Protein AF-A0A2V4DCT7-F1 (afdb_monomer_lite)

Structure (mm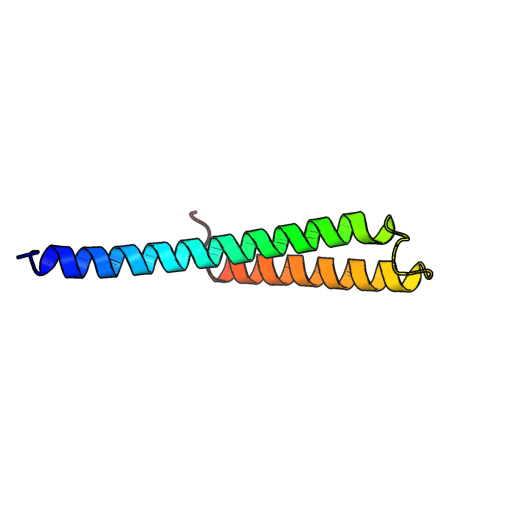CIF, N/CA/C/O backbone):
data_AF-A0A2V4DCT7-F1
#
_entry.id   AF-A0A2V4DCT7-F1
#
loop_
_atom_site.group_PDB
_atom_site.id
_atom_site.type_symbol
_atom_site.label_atom_id
_atom_site.label_alt_id
_atom_site.label_comp_id
_atom_site.label_asym_id
_atom_site.label_entity_id
_atom_site.label_seq_id
_atom_site.pdbx_PDB_ins_code
_atom_site.Cartn_x
_atom_site.Cartn_y
_atom_site.Cartn_z
_atom_site.occupancy
_atom_site.B_iso_or_equiv
_atom_site.auth_seq_id
_atom_site.auth_comp_id
_atom_site.auth_asym_id
_atom_site.auth_atom_id
_atom_site.pdbx_PDB_model_num
ATOM 1 N N . PRO A 1 1 ? -37.054 -6.392 23.721 1.00 61.47 1 PRO A N 1
ATOM 2 C CA . PRO A 1 1 ? -36.199 -5.203 23.958 1.00 61.47 1 PRO A CA 1
ATOM 3 C C . PRO A 1 1 ? -34.725 -5.597 24.149 1.00 61.47 1 PRO A C 1
ATOM 5 O O . PRO A 1 1 ? -34.402 -6.319 25.082 1.00 61.47 1 PRO A O 1
ATOM 8 N N . VAL A 1 2 ? -33.843 -5.182 23.233 1.00 62.03 2 VAL A N 1
ATOM 9 C CA . VAL A 1 2 ? -32.396 -5.446 23.345 1.00 62.03 2 VAL A CA 1
ATOM 10 C C . VAL A 1 2 ? -31.846 -4.671 24.543 1.00 62.03 2 VAL A C 1
ATOM 12 O O . VAL A 1 2 ? -31.990 -3.446 24.582 1.00 62.03 2 VAL A O 1
ATOM 15 N N . GLU A 1 3 ? -31.243 -5.376 25.505 1.00 79.31 3 GLU A N 1
ATOM 16 C CA . GLU A 1 3 ? -30.648 -4.772 26.698 1.00 79.31 3 GLU A CA 1
ATOM 17 C C . GLU A 1 3 ? -29.639 -3.676 26.325 1.00 79.31 3 GLU A C 1
ATOM 19 O O . GLU A 1 3 ? -28.868 -3.784 25.366 1.00 79.31 3 GLU A O 1
ATOM 24 N N . GLN A 1 4 ? -29.630 -2.597 27.108 1.00 79.00 4 GLN A N 1
ATOM 25 C CA . GLN A 1 4 ? -28.774 -1.423 26.903 1.00 79.00 4 GLN A CA 1
ATOM 26 C C . GLN A 1 4 ? -27.281 -1.799 26.829 1.00 79.00 4 GLN A C 1
ATOM 28 O O . GLN A 1 4 ? -26.529 -1.230 26.036 1.00 79.00 4 GLN A O 1
ATOM 33 N N . ARG A 1 5 ? -26.880 -2.835 27.580 1.00 79.75 5 ARG A N 1
ATOM 34 C CA . ARG A 1 5 ? -25.538 -3.432 27.562 1.00 79.75 5 ARG A CA 1
ATOM 35 C C . ARG A 1 5 ? -25.179 -4.030 26.201 1.00 79.75 5 ARG A C 1
ATOM 37 O O . ARG A 1 5 ? -24.072 -3.816 25.716 1.00 79.75 5 ARG A O 1
ATOM 44 N N . THR A 1 6 ? -26.111 -4.731 25.559 1.00 81.62 6 THR A N 1
ATOM 45 C CA . THR A 1 6 ? -25.904 -5.336 24.237 1.00 81.62 6 THR A CA 1
ATOM 46 C C . THR A 1 6 ? -25.769 -4.264 23.158 1.00 81.62 6 THR A C 1
ATOM 48 O O . THR A 1 6 ? -24.901 -4.378 22.299 1.00 81.62 6 THR A O 1
ATOM 51 N N . LYS A 1 7 ? -26.550 -3.174 23.229 1.00 80.25 7 LYS A N 1
ATOM 52 C CA . LYS A 1 7 ? -26.392 -2.026 22.314 1.00 80.25 7 LYS A CA 1
ATOM 53 C C . LYS A 1 7 ? -25.025 -1.355 22.461 1.00 80.25 7 LYS A C 1
ATOM 55 O O . LYS A 1 7 ? -24.375 -1.078 21.456 1.00 80.25 7 LYS A O 1
ATOM 60 N N . TRP A 1 8 ? -24.578 -1.128 23.698 1.00 85.75 8 TRP A N 1
ATOM 61 C CA . TRP A 1 8 ? -23.251 -0.568 23.964 1.00 85.75 8 TRP A CA 1
ATOM 62 C C . TRP A 1 8 ? -22.137 -1.482 23.437 1.00 85.75 8 TRP A C 1
ATOM 64 O O . TRP A 1 8 ? -21.240 -1.022 22.733 1.00 85.75 8 TRP A O 1
ATOM 74 N N . TRP A 1 9 ? -22.231 -2.786 23.710 1.00 85.44 9 TRP A N 1
ATOM 75 C CA . TRP A 1 9 ? -21.237 -3.766 23.276 1.00 85.44 9 TRP A CA 1
ATOM 76 C C . TRP A 1 9 ? -21.169 -3.884 21.748 1.00 85.44 9 TRP A C 1
ATOM 78 O O . TRP A 1 9 ? -20.079 -3.856 21.182 1.00 85.44 9 TRP A O 1
ATOM 88 N N . LEU A 1 10 ? -22.314 -3.919 21.058 1.00 84.19 10 LEU A N 1
ATOM 89 C CA . LEU A 1 10 ? -22.367 -3.940 19.592 1.00 84.19 10 LEU A CA 1
ATOM 90 C C . LEU A 1 10 ? -21.763 -2.673 18.973 1.00 84.19 10 LEU A C 1
ATOM 92 O O . LEU A 1 10 ? -21.022 -2.770 17.994 1.00 84.19 10 LEU A O 1
ATOM 96 N N . GLY A 1 11 ? -22.019 -1.497 19.554 1.00 83.94 11 GLY A N 1
ATOM 97 C CA . GLY A 1 11 ? -21.386 -0.241 19.132 1.00 83.94 11 GLY A CA 1
ATOM 98 C C . GLY A 1 11 ? -19.869 -0.237 19.357 1.00 83.94 11 GLY A C 1
ATOM 99 O O . GLY A 1 11 ? -19.105 0.259 18.532 1.00 83.94 11 GLY A O 1
ATOM 100 N N . HIS A 1 12 ? -19.412 -0.846 20.451 1.00 85.88 12 HIS A N 1
ATOM 101 C CA . HIS A 1 12 ? -17.991 -0.967 20.759 1.00 85.88 12 HIS A CA 1
ATOM 102 C C . HIS A 1 12 ? -17.265 -1.918 19.791 1.00 85.88 12 HIS A C 1
ATOM 104 O O . HIS A 1 12 ? -16.231 -1.559 19.226 1.00 85.88 12 HIS A O 1
ATOM 110 N N . VAL A 1 13 ? -17.824 -3.108 19.548 1.00 83.75 13 VAL A N 1
ATOM 111 C CA . VAL A 1 13 ? -17.242 -4.117 18.648 1.00 83.75 13 VAL A CA 1
ATOM 112 C C . VAL A 1 13 ? -17.227 -3.635 17.202 1.00 83.75 13 VAL A C 1
ATOM 114 O O . VAL A 1 13 ? -16.210 -3.784 16.529 1.00 83.75 13 VAL A O 1
ATOM 117 N N . SER A 1 14 ? -18.305 -3.004 16.730 1.00 79.12 14 SER A N 1
ATOM 118 C CA . SER A 1 14 ? -18.355 -2.449 15.370 1.00 79.12 14 SER A CA 1
ATOM 119 C C . SER A 1 14 ? -17.298 -1.363 15.148 1.00 79.12 14 SER A C 1
ATOM 121 O O . SER A 1 14 ? -16.680 -1.328 14.085 1.00 79.12 14 SER A O 1
ATOM 123 N N . ARG A 1 15 ? -16.986 -0.548 16.167 1.00 78.88 15 ARG A N 1
ATOM 124 C CA . ARG A 1 15 ? -15.868 0.409 16.110 1.00 78.88 15 ARG A CA 1
ATOM 125 C C . ARG A 1 15 ? -14.511 -0.285 15.966 1.00 78.88 15 ARG A C 1
ATOM 127 O O . ARG A 1 15 ? -13.703 0.127 15.140 1.00 78.88 15 ARG A O 1
ATOM 134 N N . ILE A 1 16 ? -14.263 -1.348 16.735 1.00 78.12 16 ILE A N 1
ATOM 135 C CA . ILE A 1 16 ? -13.012 -2.125 16.648 1.00 78.12 16 ILE A CA 1
ATOM 136 C C . ILE A 1 16 ? -12.891 -2.807 15.279 1.00 78.12 16 ILE A C 1
ATOM 138 O O . ILE A 1 16 ? -11.836 -2.755 14.647 1.00 78.12 16 ILE A O 1
ATOM 142 N N . GLN A 1 17 ? -13.975 -3.413 14.793 1.00 82.31 17 GLN A N 1
ATOM 143 C CA . GLN A 1 17 ? -14.018 -4.050 13.477 1.00 82.31 17 GLN A CA 1
ATOM 144 C C . GLN A 1 17 ? -13.784 -3.041 12.348 1.00 82.31 17 GLN A C 1
ATOM 146 O O . GLN A 1 17 ? -13.043 -3.350 11.417 1.00 82.31 17 GLN A O 1
ATOM 151 N N . ALA A 1 18 ? -14.350 -1.834 12.440 1.00 79.69 18 ALA A N 1
ATOM 152 C CA . ALA A 1 18 ? -14.131 -0.770 11.464 1.00 79.69 18 ALA A CA 1
ATOM 153 C C . ALA A 1 18 ? -12.655 -0.341 11.401 1.00 79.69 18 ALA A C 1
ATOM 155 O O . ALA A 1 18 ? -12.102 -0.208 10.308 1.00 79.69 18 ALA A O 1
ATOM 156 N N . GLU A 1 19 ? -11.990 -0.199 12.551 1.00 75.88 19 GLU A N 1
ATOM 157 C CA . GLU A 1 19 ? -10.552 0.100 12.602 1.00 75.88 19 GLU A CA 1
ATOM 158 C C . GLU A 1 19 ? -9.702 -1.046 12.023 1.00 75.88 19 GLU A C 1
ATOM 160 O O . GLU A 1 19 ? -8.776 -0.803 11.244 1.00 75.88 19 GLU A O 1
ATOM 165 N N . MET A 1 20 ? -10.051 -2.309 12.304 1.00 78.19 20 MET A N 1
ATOM 166 C CA . MET A 1 20 ? -9.377 -3.469 11.700 1.00 78.19 20 MET A CA 1
ATOM 167 C C . MET A 1 20 ? -9.608 -3.583 10.187 1.00 78.19 20 MET A C 1
ATOM 169 O O . MET A 1 20 ? -8.704 -3.967 9.444 1.00 78.19 20 MET A O 1
ATOM 173 N N . TYR A 1 21 ? -10.806 -3.256 9.703 1.00 81.44 21 TYR A N 1
ATOM 174 C CA . TYR A 1 21 ? -11.102 -3.268 8.272 1.00 81.44 21 TYR A CA 1
ATOM 175 C C . TYR A 1 21 ? -10.318 -2.166 7.556 1.00 81.44 21 TYR A C 1
ATOM 177 O O . TYR A 1 21 ? -9.703 -2.409 6.521 1.00 81.44 21 TYR A O 1
ATOM 185 N N . ARG A 1 22 ? -10.253 -0.972 8.155 1.00 77.06 22 ARG A N 1
ATOM 186 C CA . ARG A 1 22 ? -9.496 0.173 7.639 1.00 77.06 22 ARG A CA 1
ATOM 187 C C . ARG A 1 22 ? -7.987 -0.077 7.597 1.00 77.06 22 ARG A C 1
ATOM 189 O O . ARG A 1 22 ? -7.310 0.400 6.688 1.00 77.06 22 ARG A O 1
ATOM 196 N N . SER A 1 23 ? -7.434 -0.818 8.554 1.00 76.75 23 SER A N 1
ATOM 197 C CA . SER A 1 23 ? -6.022 -1.208 8.509 1.00 76.75 23 SER A CA 1
ATOM 198 C C . SER A 1 23 ? -5.769 -2.272 7.430 1.00 76.75 23 SER A C 1
ATOM 200 O O . SER A 1 23 ? -4.821 -2.139 6.651 1.00 76.75 23 SER A O 1
ATOM 202 N N . LYS A 1 24 ? -6.657 -3.267 7.287 1.00 80.75 24 LYS A N 1
ATOM 203 C CA . LYS A 1 24 ? -6.589 -4.261 6.201 1.00 80.75 24 LYS A CA 1
ATOM 204 C C . LYS A 1 24 ? -6.674 -3.633 4.811 1.00 80.75 24 LYS A C 1
ATOM 206 O O . LYS A 1 24 ? -5.903 -4.030 3.940 1.00 80.75 24 LYS A O 1
ATOM 211 N N . THR A 1 25 ? -7.549 -2.651 4.597 1.00 83.69 25 THR A N 1
ATOM 212 C CA . THR A 1 25 ? -7.667 -1.983 3.291 1.00 83.69 25 THR A CA 1
ATOM 213 C C . THR A 1 25 ? -6.394 -1.223 2.926 1.00 83.69 25 THR A C 1
ATOM 215 O O . THR A 1 25 ? -5.937 -1.341 1.796 1.00 83.69 25 THR A O 1
ATOM 218 N N . LEU A 1 26 ? -5.745 -0.534 3.871 1.00 80.19 26 LEU A N 1
ATOM 219 C CA . LEU A 1 26 ? -4.450 0.122 3.624 1.00 80.19 26 LEU A CA 1
ATOM 220 C C . LEU A 1 26 ? -3.353 -0.872 3.229 1.00 80.19 26 LEU A C 1
ATOM 222 O O . LEU A 1 26 ? -2.581 -0.605 2.309 1.00 80.19 26 LEU A O 1
ATOM 226 N N . SER A 1 27 ? -3.303 -2.026 3.899 1.00 81.38 27 SER A N 1
ATOM 227 C CA . SER A 1 27 ? -2.366 -3.096 3.553 1.00 81.38 27 SER A CA 1
ATOM 228 C C . SER A 1 27 ? -2.646 -3.651 2.151 1.00 81.38 27 SER A C 1
ATOM 230 O O . SER A 1 27 ? -1.727 -3.755 1.338 1.00 81.38 27 SER A O 1
ATOM 232 N N . ALA A 1 28 ? -3.915 -3.912 1.823 1.00 85.38 28 ALA A N 1
ATOM 233 C CA . ALA A 1 28 ? -4.325 -4.400 0.507 1.00 85.38 28 ALA A CA 1
ATOM 234 C C . ALA A 1 28 ? -3.982 -3.410 -0.618 1.00 85.38 28 ALA A C 1
ATOM 236 O O . ALA A 1 28 ? -3.413 -3.812 -1.628 1.00 85.38 28 ALA A O 1
ATOM 237 N N . VAL A 1 29 ? -4.241 -2.111 -0.431 1.00 86.44 29 VAL A N 1
ATOM 238 C CA . VAL A 1 29 ? -3.860 -1.080 -1.413 1.00 86.44 29 VAL A CA 1
ATOM 239 C C . VAL A 1 29 ? -2.338 -1.008 -1.554 1.00 86.44 29 VAL A C 1
ATOM 241 O O . VAL A 1 29 ? -1.837 -0.932 -2.672 1.00 86.44 29 VAL A O 1
ATOM 244 N N . SER A 1 30 ? -1.584 -1.119 -0.452 1.00 85.81 30 SER A N 1
ATOM 245 C CA . SER A 1 30 ? -0.116 -1.157 -0.519 1.00 85.81 30 SER A CA 1
ATOM 246 C C . SER A 1 30 ? 0.396 -2.348 -1.336 1.00 85.81 30 SER A C 1
ATOM 248 O O . SER A 1 30 ? 1.335 -2.199 -2.115 1.00 85.81 30 SER A O 1
ATOM 250 N N . LEU A 1 31 ? -0.255 -3.510 -1.206 1.00 86.75 31 LEU A N 1
ATOM 251 C CA . LEU A 1 31 ? 0.067 -4.713 -1.966 1.00 86.75 31 LEU A CA 1
ATOM 252 C C . LEU A 1 31 ? -0.227 -4.512 -3.454 1.00 86.75 31 LEU A C 1
ATOM 254 O O . LEU A 1 31 ? 0.624 -4.817 -4.280 1.00 86.75 31 LEU A O 1
ATOM 258 N N . ILE A 1 32 ? -1.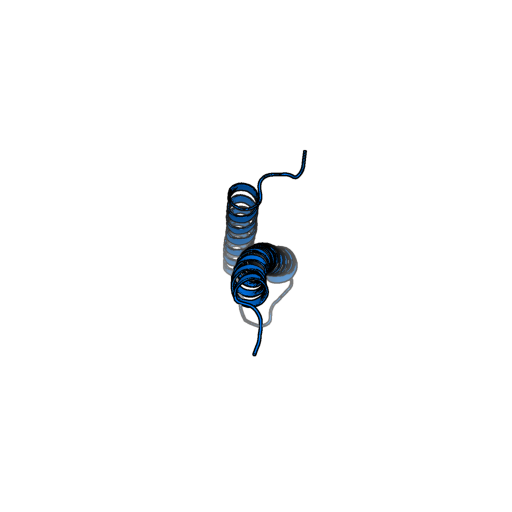396 -3.963 -3.796 1.00 89.75 32 ILE A N 1
ATOM 259 C CA . ILE A 1 32 ? -1.780 -3.686 -5.187 1.00 89.75 32 ILE A CA 1
ATOM 260 C C . ILE A 1 32 ? -0.781 -2.721 -5.830 1.00 89.75 32 ILE A C 1
ATOM 262 O O . ILE A 1 32 ? -0.320 -2.977 -6.939 1.00 89.75 32 ILE A O 1
ATOM 266 N N . CYS A 1 33 ? -0.384 -1.656 -5.127 1.00 87.12 33 CYS A N 1
ATOM 267 C CA . CYS A 1 33 ? 0.646 -0.738 -5.612 1.00 87.12 33 CYS A CA 1
ATOM 268 C C . CYS A 1 33 ? 2.005 -1.431 -5.785 1.00 87.12 33 CYS A C 1
ATOM 270 O O . CYS A 1 33 ? 2.665 -1.212 -6.796 1.00 87.12 33 CYS A O 1
ATOM 272 N N . ALA A 1 34 ? 2.419 -2.292 -4.851 1.00 84.50 34 ALA A N 1
ATOM 273 C CA . ALA A 1 34 ? 3.683 -3.023 -4.959 1.00 84.50 34 ALA A CA 1
ATOM 274 C C . ALA A 1 34 ? 3.689 -4.001 -6.144 1.00 84.50 34 ALA A C 1
ATOM 276 O O . ALA A 1 34 ? 4.657 -4.054 -6.898 1.00 84.50 34 ALA A O 1
ATOM 277 N N . VAL A 1 35 ? 2.595 -4.740 -6.337 1.00 88.69 35 VAL A N 1
ATOM 278 C CA . VAL A 1 35 ? 2.406 -5.628 -7.490 1.00 88.69 35 VAL A CA 1
ATOM 279 C C . VAL A 1 35 ? 2.418 -4.803 -8.775 1.00 88.69 35 VAL A C 1
ATOM 281 O O . VAL A 1 35 ? 3.181 -5.105 -9.686 1.00 88.69 35 VAL A O 1
ATOM 284 N N . GLY A 1 36 ? 1.665 -3.703 -8.824 1.00 84.38 36 GLY A N 1
ATOM 285 C CA . GLY A 1 36 ? 1.690 -2.772 -9.948 1.00 84.38 36 GLY A CA 1
ATOM 286 C C . GLY A 1 36 ? 3.108 -2.304 -10.279 1.00 84.38 36 GLY A C 1
ATOM 287 O O . GLY A 1 36 ? 3.522 -2.405 -11.426 1.00 84.38 36 GLY A O 1
ATOM 288 N N . ALA A 1 37 ? 3.896 -1.888 -9.287 1.00 85.31 37 ALA A N 1
ATOM 289 C CA . ALA A 1 37 ? 5.278 -1.455 -9.494 1.00 85.31 37 ALA A CA 1
ATOM 290 C C . ALA A 1 37 ? 6.173 -2.541 -10.120 1.00 85.31 37 ALA A C 1
ATOM 292 O O . ALA A 1 37 ? 7.019 -2.225 -10.953 1.00 85.31 37 ALA A O 1
ATOM 293 N N . LEU A 1 38 ? 5.975 -3.811 -9.749 1.00 86.31 38 LEU A N 1
ATOM 294 C CA . LEU A 1 38 ? 6.737 -4.938 -10.298 1.00 86.31 38 LEU A CA 1
ATOM 295 C C . LEU A 1 38 ? 6.365 -5.245 -11.752 1.00 86.31 38 LEU A C 1
ATOM 297 O O . LEU A 1 38 ? 7.240 -5.581 -12.545 1.00 86.31 38 LEU A O 1
ATOM 301 N N . PHE A 1 39 ? 5.083 -5.131 -12.105 1.00 84.81 39 PHE A N 1
ATOM 302 C CA . PHE A 1 39 ? 4.589 -5.529 -13.425 1.00 84.81 39 PHE A CA 1
ATOM 303 C C . PHE A 1 39 ? 4.512 -4.379 -14.438 1.00 84.81 39 PHE A C 1
ATOM 305 O O . PHE A 1 39 ? 4.595 -4.638 -15.636 1.00 84.81 39 PHE A O 1
ATOM 312 N N . VAL A 1 40 ? 4.428 -3.118 -14.000 1.00 84.25 40 VAL A N 1
ATOM 313 C CA . VAL A 1 40 ? 4.353 -1.931 -14.877 1.00 84.25 40 VAL A CA 1
ATOM 314 C C . VAL A 1 40 ? 5.464 -1.877 -15.940 1.00 84.25 40 VAL A C 1
ATOM 316 O O . VAL A 1 40 ? 5.128 -1.652 -17.106 1.00 84.25 40 VAL A O 1
ATOM 319 N N . PRO A 1 41 ? 6.750 -2.141 -15.626 1.00 78.44 41 PRO A N 1
ATOM 320 C CA . PRO A 1 41 ? 7.821 -2.132 -16.627 1.00 78.44 41 PRO A CA 1
ATOM 321 C C . PRO A 1 41 ? 7.612 -3.142 -17.766 1.00 78.44 41 PRO A C 1
ATOM 323 O O . PRO A 1 41 ? 8.028 -2.888 -18.899 1.00 78.44 41 PRO A O 1
ATOM 326 N N . LEU A 1 42 ? 6.933 -4.261 -17.477 1.00 80.25 42 LEU A N 1
ATOM 327 C CA . LEU A 1 42 ? 6.651 -5.330 -18.437 1.00 80.25 42 LEU A CA 1
ATOM 328 C C . LEU A 1 42 ? 5.417 -5.053 -19.304 1.00 80.25 42 LEU A C 1
ATOM 330 O O . LEU A 1 42 ? 5.219 -5.722 -20.317 1.00 80.25 42 LEU A O 1
ATOM 334 N N . THR A 1 43 ? 4.589 -4.071 -18.943 1.00 78.88 43 THR A N 1
ATOM 335 C CA . THR A 1 43 ? 3.400 -3.724 -19.727 1.00 78.88 43 THR A CA 1
ATOM 336 C C . THR A 1 43 ? 3.754 -2.749 -20.846 1.00 78.88 43 THR A C 1
ATOM 338 O O . THR A 1 43 ? 4.368 -1.712 -20.612 1.00 78.88 43 THR A O 1
ATOM 341 N N . SER A 1 44 ? 3.356 -3.062 -22.080 1.00 71.19 44 SER A N 1
ATOM 342 C CA . SER A 1 44 ? 3.501 -2.170 -23.242 1.00 71.19 44 SER A CA 1
ATOM 343 C C . SER A 1 44 ? 2.195 -1.506 -23.667 1.00 71.19 44 SER A C 1
ATOM 345 O O . SER A 1 44 ? 2.191 -0.682 -24.576 1.00 71.19 44 SER A O 1
ATOM 347 N N . GLN A 1 45 ? 1.092 -1.844 -22.998 1.00 67.50 45 GLN A N 1
ATOM 348 C CA . GLN A 1 45 ? -0.255 -1.592 -23.500 1.00 67.50 45 GLN A CA 1
ATOM 349 C C . GLN A 1 45 ? -0.703 -0.121 -23.454 1.00 67.50 45 GLN A C 1
ATOM 351 O O . GLN A 1 45 ? -1.725 0.193 -24.047 1.00 67.50 45 GLN A O 1
ATOM 356 N N . TRP A 1 46 ? 0.052 0.781 -22.810 1.00 66.19 46 TRP A N 1
ATOM 357 C CA . TRP A 1 46 ? -0.349 2.192 -22.637 1.00 66.19 46 TRP A CA 1
ATOM 358 C C . TRP A 1 46 ? 0.805 3.206 -22.593 1.00 66.19 46 TRP A C 1
ATOM 360 O O . TRP A 1 46 ? 0.569 4.410 -22.585 1.00 66.19 46 TRP A O 1
ATOM 370 N N . MET A 1 47 ? 2.056 2.745 -22.560 1.00 71.25 47 MET A N 1
ATOM 371 C CA . MET A 1 47 ? 3.243 3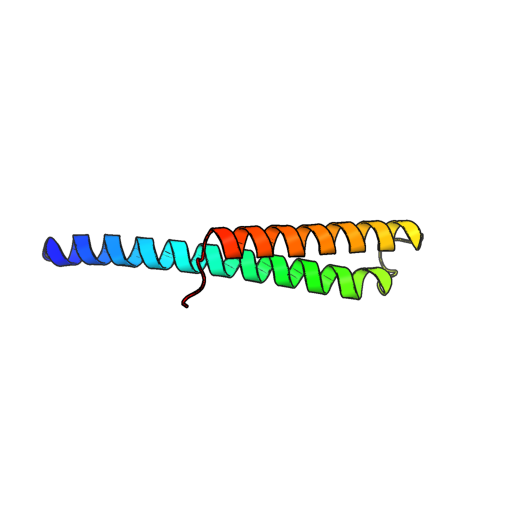.598 -22.452 1.00 71.25 47 MET A CA 1
ATOM 372 C C . MET A 1 47 ? 4.307 3.091 -23.415 1.00 71.25 47 MET A C 1
ATOM 374 O O . MET A 1 47 ? 4.805 1.978 -23.245 1.00 71.25 47 MET A O 1
ATOM 378 N N . ALA A 1 48 ? 4.667 3.888 -24.420 1.00 71.50 48 ALA A N 1
ATOM 379 C CA . ALA A 1 48 ? 5.702 3.524 -25.388 1.00 71.50 48 ALA A CA 1
ATOM 380 C C . ALA A 1 48 ? 7.117 3.725 -24.822 1.00 71.50 48 ALA A C 1
ATOM 382 O O . ALA A 1 48 ? 7.997 2.901 -25.067 1.00 71.50 48 ALA A O 1
ATOM 383 N N . SER A 1 49 ? 7.321 4.781 -24.026 1.00 82.94 49 SER A N 1
ATOM 384 C CA . SER A 1 49 ? 8.624 5.088 -23.443 1.00 82.94 49 SER A CA 1
ATOM 385 C C . SER A 1 49 ? 8.907 4.252 -22.198 1.00 82.94 49 SER A C 1
ATOM 387 O O . SER A 1 49 ? 8.084 4.148 -21.285 1.00 82.94 49 SER A O 1
ATOM 389 N N . LEU A 1 50 ? 10.116 3.697 -22.133 1.00 81.69 50 LEU A N 1
ATOM 390 C CA . LEU A 1 50 ? 10.612 2.958 -20.974 1.00 81.69 50 LEU A CA 1
ATOM 391 C C . LEU A 1 50 ? 10.803 3.887 -19.758 1.00 81.69 50 LEU A C 1
ATOM 393 O O . LEU A 1 50 ? 10.604 3.450 -18.626 1.00 81.69 50 LEU A O 1
ATOM 397 N N . SER A 1 51 ? 11.094 5.177 -19.983 1.00 85.31 51 SER A N 1
ATOM 398 C CA . SER A 1 51 ? 11.204 6.192 -18.921 1.00 85.31 51 SER A CA 1
ATOM 399 C C . SER A 1 51 ? 9.907 6.346 -18.132 1.00 85.31 51 SER A C 1
ATOM 401 O O . SER A 1 51 ? 9.927 6.369 -16.904 1.00 85.31 51 SER A O 1
ATOM 403 N N . ASP A 1 52 ? 8.773 6.397 -18.829 1.00 85.19 52 ASP A N 1
ATOM 404 C CA . ASP A 1 52 ? 7.470 6.669 -18.221 1.00 85.19 52 ASP A CA 1
ATOM 405 C C . ASP A 1 52 ? 7.009 5.477 -17.384 1.00 85.19 52 ASP A C 1
ATOM 407 O O . ASP A 1 52 ? 6.458 5.642 -16.295 1.00 85.19 52 ASP A O 1
ATOM 411 N N . ARG A 1 53 ? 7.330 4.263 -17.847 1.00 83.12 53 ARG A N 1
ATOM 412 C CA . ARG A 1 53 ? 7.096 3.027 -17.094 1.00 83.12 53 ARG A CA 1
ATOM 413 C C . ARG A 1 53 ? 7.940 2.975 -15.825 1.00 83.12 53 ARG A C 1
ATOM 415 O O . ARG A 1 53 ? 7.429 2.586 -14.779 1.00 83.12 53 ARG A O 1
ATOM 422 N N . LEU A 1 54 ? 9.210 3.384 -15.887 1.00 86.38 54 LEU A N 1
ATOM 423 C CA . LEU A 1 54 ? 10.077 3.442 -14.706 1.00 86.38 54 LEU A CA 1
ATOM 424 C C . LEU A 1 54 ? 9.606 4.501 -13.701 1.00 86.38 54 LEU A C 1
ATOM 426 O O . LEU A 1 54 ? 9.581 4.223 -12.503 1.00 86.38 54 LEU A O 1
ATOM 430 N N . LEU A 1 55 ? 9.177 5.677 -14.169 1.00 87.88 55 LEU A N 1
ATOM 431 C CA . LEU A 1 55 ? 8.596 6.717 -13.313 1.00 87.88 55 LEU A CA 1
ATOM 432 C C . LEU A 1 55 ? 7.307 6.236 -12.637 1.00 87.88 55 LEU A C 1
ATOM 434 O O . LEU A 1 55 ? 7.137 6.427 -11.432 1.00 87.88 55 LEU A O 1
ATOM 438 N N . LEU A 1 56 ? 6.425 5.561 -13.378 1.00 85.62 56 LEU A N 1
ATOM 439 C CA . LEU A 1 56 ? 5.196 4.991 -12.829 1.00 85.62 56 LEU A CA 1
ATOM 440 C C . LEU A 1 56 ? 5.489 3.871 -11.820 1.00 85.62 56 LEU A C 1
ATOM 442 O O . LEU A 1 56 ? 4.881 3.834 -10.750 1.00 85.62 56 LEU A O 1
ATOM 446 N N . ALA A 1 57 ? 6.447 2.992 -12.119 1.00 87.06 57 ALA A N 1
ATOM 447 C CA . ALA A 1 57 ? 6.887 1.951 -11.195 1.00 87.06 57 ALA A CA 1
ATOM 448 C C . ALA A 1 57 ? 7.460 2.552 -9.901 1.00 87.06 57 ALA A C 1
ATOM 450 O O . ALA A 1 57 ? 7.106 2.109 -8.808 1.00 87.06 57 ALA A O 1
ATOM 451 N N . ALA A 1 58 ? 8.275 3.606 -10.005 1.00 87.94 58 ALA A N 1
ATOM 452 C CA . ALA A 1 58 ? 8.812 4.322 -8.851 1.00 87.94 58 ALA A CA 1
ATOM 453 C C . ALA A 1 58 ? 7.705 4.999 -8.023 1.00 87.94 58 ALA A C 1
ATOM 455 O O . ALA A 1 58 ? 7.710 4.899 -6.795 1.00 87.94 58 ALA A O 1
ATOM 456 N N . ALA A 1 59 ? 6.722 5.629 -8.673 1.00 89.88 59 ALA A N 1
ATOM 457 C CA . ALA A 1 59 ? 5.581 6.245 -7.997 1.00 89.88 59 ALA A CA 1
ATOM 458 C C . ALA A 1 59 ? 4.733 5.208 -7.239 1.00 89.88 59 ALA A C 1
ATOM 460 O O . ALA A 1 59 ? 4.378 5.421 -6.078 1.00 89.88 59 ALA A O 1
ATOM 461 N N . LEU A 1 60 ? 4.461 4.056 -7.857 1.00 88.88 60 LEU A N 1
ATOM 462 C CA . LEU A 1 60 ? 3.727 2.953 -7.233 1.00 88.88 60 LEU A CA 1
ATOM 463 C C . LEU A 1 60 ? 4.509 2.311 -6.081 1.00 88.88 60 LEU A C 1
ATOM 465 O O . LEU A 1 60 ? 3.926 2.020 -5.036 1.00 88.88 60 LEU A O 1
ATOM 469 N N . ALA A 1 61 ? 5.824 2.144 -6.227 1.00 87.75 61 ALA A N 1
ATOM 470 C CA . ALA A 1 61 ? 6.688 1.666 -5.152 1.00 87.75 61 ALA A CA 1
ATOM 471 C C . ALA A 1 61 ? 6.693 2.646 -3.966 1.00 87.75 61 ALA A C 1
ATOM 473 O O . ALA A 1 61 ? 6.530 2.230 -2.817 1.00 87.75 61 ALA A O 1
ATOM 474 N N . GLY A 1 62 ? 6.790 3.951 -4.238 1.00 89.06 62 GLY A N 1
ATOM 475 C CA . GLY A 1 62 ? 6.679 5.001 -3.228 1.00 89.06 62 GLY A CA 1
ATOM 476 C C . GLY A 1 62 ? 5.329 4.975 -2.506 1.00 89.06 62 GLY A C 1
ATOM 477 O O . GLY A 1 62 ? 5.287 4.996 -1.275 1.00 89.06 62 GLY A O 1
ATOM 478 N N . ALA A 1 63 ? 4.228 4.839 -3.250 1.00 89.62 63 ALA A N 1
ATOM 479 C CA . ALA A 1 63 ? 2.886 4.712 -2.686 1.00 89.62 63 ALA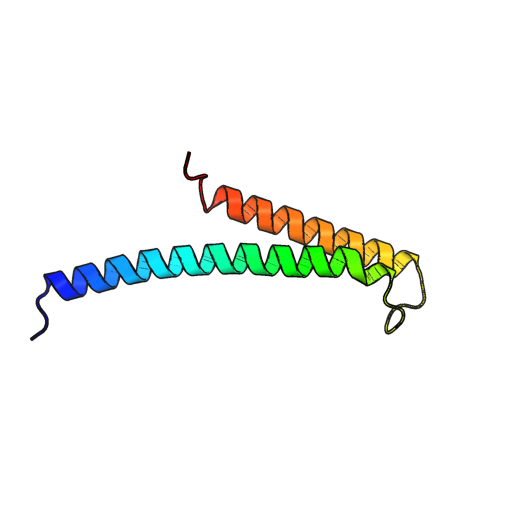 A CA 1
ATOM 480 C C . ALA A 1 63 ? 2.745 3.458 -1.809 1.00 89.62 63 ALA A C 1
ATOM 482 O O . ALA A 1 63 ? 2.210 3.539 -0.702 1.00 89.62 63 ALA A O 1
ATOM 483 N N . ALA A 1 64 ? 3.275 2.314 -2.249 1.00 87.12 64 ALA A N 1
ATOM 484 C CA . ALA A 1 64 ? 3.266 1.074 -1.478 1.00 87.12 64 ALA A CA 1
ATOM 485 C C . ALA A 1 64 ? 4.021 1.220 -0.148 1.00 87.12 64 ALA A C 1
ATOM 487 O O . ALA A 1 64 ? 3.502 0.847 0.908 1.00 87.12 64 ALA A O 1
ATOM 488 N N . ILE A 1 65 ? 5.221 1.807 -0.177 1.00 87.38 65 ILE A N 1
ATOM 489 C CA . ILE A 1 65 ? 6.025 2.061 1.026 1.00 87.38 65 ILE A CA 1
ATOM 490 C C . ILE A 1 65 ? 5.300 3.040 1.956 1.00 87.38 65 ILE A C 1
ATOM 492 O O . ILE A 1 65 ? 5.182 2.770 3.152 1.00 87.38 65 ILE A O 1
ATOM 496 N N . GLY A 1 66 ? 4.758 4.136 1.417 1.00 88.56 66 GLY A N 1
ATOM 497 C CA . GLY A 1 66 ? 4.015 5.138 2.184 1.00 88.56 66 GLY A CA 1
ATOM 498 C C . GLY A 1 66 ? 2.769 4.563 2.861 1.00 88.56 66 GLY A C 1
ATOM 499 O O . GLY A 1 66 ? 2.561 4.764 4.059 1.00 88.56 66 GLY A O 1
ATOM 500 N N . LEU A 1 67 ? 1.975 3.773 2.133 1.00 85.69 67 LEU A N 1
ATOM 501 C CA . LEU A 1 67 ? 0.797 3.085 2.668 1.00 85.69 67 LEU A CA 1
ATOM 502 C C . LEU A 1 67 ? 1.173 2.059 3.738 1.00 85.69 67 LEU A C 1
ATOM 504 O O . LEU A 1 67 ? 0.510 1.980 4.773 1.00 85.69 67 LEU A O 1
ATOM 508 N N . ARG A 1 68 ? 2.260 1.306 3.538 1.00 83.88 68 ARG A N 1
ATOM 509 C CA . ARG A 1 68 ? 2.749 0.332 4.522 1.00 83.88 68 ARG A CA 1
ATOM 510 C C . ARG A 1 68 ? 3.291 1.003 5.781 1.00 83.88 68 ARG A C 1
ATOM 512 O O . ARG A 1 68 ? 3.096 0.491 6.884 1.00 83.88 68 ARG A O 1
ATOM 519 N N . TRP A 1 69 ? 3.939 2.153 5.641 1.00 84.50 69 TRP A N 1
ATOM 520 C CA . TRP A 1 69 ? 4.384 2.963 6.770 1.00 84.50 69 TRP A CA 1
ATOM 521 C C . TRP A 1 69 ? 3.201 3.552 7.544 1.00 84.50 69 TRP A C 1
ATOM 523 O O . TRP A 1 69 ? 3.161 3.457 8.771 1.00 84.50 69 TRP A O 1
ATOM 533 N N . LEU A 1 70 ? 2.189 4.069 6.840 1.00 83.75 70 LEU A N 1
ATOM 534 C CA . LEU A 1 70 ? 0.944 4.542 7.448 1.00 83.75 70 LEU A CA 1
ATOM 535 C C . LEU A 1 70 ? 0.210 3.407 8.179 1.00 83.75 70 LEU A C 1
ATOM 537 O O . LEU A 1 70 ? -0.284 3.611 9.287 1.00 83.75 70 LEU A O 1
ATOM 541 N N . TYR A 1 71 ? 0.179 2.208 7.589 1.00 80.25 71 TYR A N 1
ATOM 542 C CA . TYR A 1 71 ? -0.352 1.005 8.226 1.00 80.25 71 TYR A CA 1
ATOM 543 C C . TYR A 1 71 ? 0.389 0.693 9.529 1.00 80.25 71 TYR A C 1
ATOM 545 O O . TYR A 1 71 ? -0.256 0.578 10.564 1.00 80.25 71 TYR A O 1
ATOM 553 N N . ARG A 1 72 ? 1.729 0.640 9.515 1.00 78.62 72 ARG A N 1
ATOM 554 C CA . ARG A 1 72 ? 2.540 0.381 10.722 1.00 78.62 72 ARG A CA 1
ATOM 555 C C . ARG A 1 72 ? 2.370 1.445 11.807 1.00 78.62 72 ARG A C 1
ATOM 557 O O . ARG A 1 72 ? 2.467 1.124 12.983 1.00 78.62 72 ARG A O 1
ATOM 5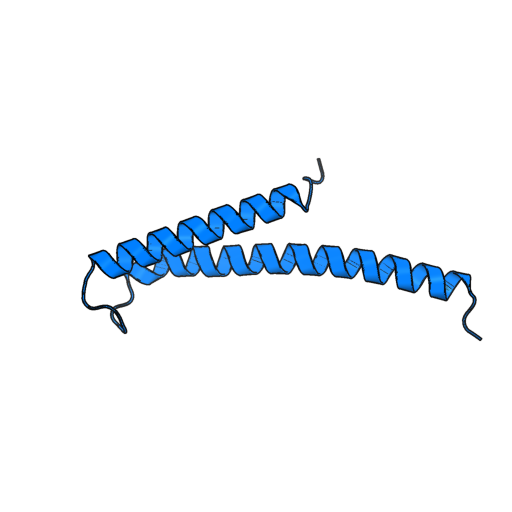64 N N . ARG A 1 73 ? 2.113 2.703 11.434 1.00 79.44 73 ARG A N 1
ATOM 565 C CA . ARG A 1 73 ? 1.804 3.769 12.402 1.00 79.44 73 ARG A CA 1
ATOM 566 C C . ARG A 1 73 ? 0.432 3.607 13.053 1.00 79.44 73 ARG A C 1
ATOM 568 O O . ARG A 1 73 ? 0.263 4.022 14.191 1.00 79.44 73 ARG A O 1
ATOM 575 N N . ARG A 1 74 ? -0.552 3.066 12.329 1.00 73.00 74 ARG A N 1
ATOM 576 C CA . ARG A 1 74 ? -1.935 2.910 12.818 1.00 73.00 74 ARG A CA 1
ATOM 577 C C . ARG A 1 74 ? -2.183 1.583 13.524 1.00 73.00 74 ARG A C 1
ATOM 579 O O . ARG A 1 74 ? -2.964 1.542 14.464 1.00 73.00 74 ARG A O 1
ATOM 586 N N . ALA A 1 75 ? -1.545 0.518 13.060 1.00 70.81 75 ALA A N 1
ATOM 587 C CA . ALA A 1 75 ? -1.566 -0.793 13.679 1.00 70.81 75 ALA A CA 1
ATOM 588 C C . ALA A 1 75 ? -0.210 -0.995 14.370 1.00 70.81 75 ALA A C 1
ATOM 590 O O . ALA A 1 75 ? 0.727 -1.453 13.705 1.00 70.81 75 ALA A O 1
ATOM 591 N N . PRO A 1 76 ? -0.064 -0.601 15.655 1.00 58.53 76 PRO A N 1
ATOM 592 C CA . PRO A 1 76 ? 1.149 -0.903 16.393 1.00 58.53 76 PRO A CA 1
ATOM 593 C C . PRO A 1 76 ? 1.382 -2.420 16.350 1.00 58.53 76 PRO A C 1
ATOM 595 O O . PRO A 1 76 ? 0.418 -3.196 16.351 1.00 58.53 76 PRO A O 1
ATOM 598 N N . PRO A 1 77 ? 2.641 -2.851 16.219 1.00 58.03 77 PRO A N 1
ATOM 599 C CA . PRO A 1 77 ? 2.955 -4.263 16.154 1.00 58.03 77 PRO A CA 1
ATOM 600 C C . PRO A 1 77 ? 2.450 -4.991 17.411 1.00 58.03 77 PRO A C 1
ATOM 602 O O . PRO A 1 77 ? 2.507 -4.422 18.496 1.00 58.03 77 PRO A O 1
ATOM 605 N N . PRO A 1 78 ? 1.968 -6.238 17.285 1.00 63.31 78 PRO A N 1
ATOM 606 C CA . PRO A 1 78 ? 1.441 -7.011 18.408 1.00 63.31 78 PRO A CA 1
ATOM 607 C C . PRO A 1 78 ? 2.529 -7.578 19.343 1.00 63.31 78 PRO A C 1
ATOM 609 O O . PRO A 1 78 ? 2.239 -8.532 20.060 1.00 63.31 78 PRO A O 1
ATOM 612 N N . TYR A 1 79 ? 3.760 -7.051 19.305 1.00 48.44 79 TYR A N 1
ATOM 613 C CA . TYR A 1 79 ? 4.845 -7.459 20.204 1.00 48.44 79 TYR A CA 1
ATOM 614 C C . TYR A 1 79 ? 5.001 -6.485 21.368 1.00 48.44 79 TYR A C 1
ATOM 61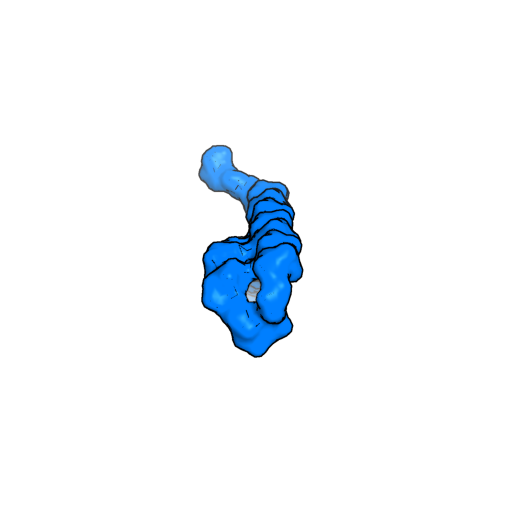6 O O . TYR A 1 79 ? 5.121 -5.267 21.103 1.00 48.44 79 TYR A O 1
#

Secondary structure (DSSP, 8-state):
---HHHHHHHHHHHHHHHHHHHHHHHHHHHHHHHHHHHHGGG--SS---HHHHHHHHHHHHHHHHHHHHHHHHHS----

pLDDT: mean 80.51, std 8.2, range [48.44, 89.88]

Sequence (79 aa):
PVEQRTKWWLGHVSRIQAEMYRSKTLSAVSLICAVGALFVPLTSQWMASLSDRLLLAAALAGAAIGLRWLYRRRAPPPY

Radius of gyration: 19.45 Å; chains: 1; bounding box: 47×14×53 Å

Foldseek 3Di:
DPDPVNVVVVVVVVVVVVLVVVLVVLLVLLVVLQVCLVCQCVDPPPDPDSVVSNVSSVVSPVSSVVSVVVSCVSDPDPD